Protein AF-A0A2T0HI18-F1 (afdb_monomer_lite)

Organism: Pseudomonas fluorescens (NCBI:txid294)

Radius of gyration: 14.23 Å; chains: 1; bounding box: 38×19×36 Å

Secondary structure (DSSP, 8-state):
-EEEE----TT--HHHHHHHHHHHHHHHHTSHHHHHHHHHTTEEEEEEEEEEEEETTEEEEEEEEEEEESS--

Foldseek 3Di:
DDKDWDDDAPPDDPVVVVVVVVVVCCCLPPDPNNVVNCVVQQFPDKDWDWDWDQDPRGIIIMIDMDTDGDDDD

pLDDT: mean 92.68, std 7.97, range [45.81, 97.75]

Structure (mmCIF, N/CA/C/O backbone):
data_AF-A0A2T0HI18-F1
#
_entry.id   AF-A0A2T0HI18-F1
#
loop_
_atom_site.group_PDB
_atom_site.id
_atom_site.type_symbol
_atom_site.label_atom_id
_atom_site.label_alt_id
_atom_site.label_comp_id
_atom_site.label_asym_id
_atom_site.label_entity_id
_atom_site.label_seq_id
_atom_site.pdbx_PDB_ins_code
_atom_site.Cartn_x
_atom_site.Cartn_y
_atom_site.Cartn_z
_atom_site.occupancy
_atom_site.B_iso_or_equiv
_atom_site.auth_seq_id
_atom_site.auth_comp_id
_atom_site.auth_asym_id
_atom_site.auth_atom_id
_atom_site.pdbx_PDB_model_num
ATOM 1 N N . MET A 1 1 ? -11.622 -8.334 -1.438 1.00 85.25 1 MET A N 1
ATOM 2 C CA . MET A 1 1 ? -10.145 -8.229 -1.446 1.00 85.25 1 MET A CA 1
ATOM 3 C C . MET A 1 1 ? -9.773 -6.851 -1.972 1.00 85.25 1 MET A C 1
ATOM 5 O O . MET A 1 1 ? -10.470 -6.375 -2.858 1.00 85.25 1 MET A O 1
ATOM 9 N N . LEU A 1 2 ? -8.757 -6.198 -1.403 1.00 94.56 2 LEU A N 1
ATOM 10 C CA . LEU A 1 2 ? -8.239 -4.905 -1.861 1.00 94.56 2 LEU A CA 1
ATOM 11 C C . LEU A 1 2 ? -6.892 -5.130 -2.553 1.00 94.56 2 LEU A C 1
ATOM 13 O O . LEU A 1 2 ? -5.995 -5.704 -1.943 1.00 94.56 2 LEU A O 1
ATOM 17 N N . THR A 1 3 ? -6.739 -4.644 -3.781 1.00 96.25 3 THR A N 1
ATOM 18 C CA . THR A 1 3 ? -5.461 -4.657 -4.504 1.00 96.25 3 THR A CA 1
ATOM 19 C C . THR A 1 3 ? -5.015 -3.221 -4.726 1.00 96.25 3 THR A C 1
ATOM 21 O O . THR A 1 3 ? -5.756 -2.416 -5.287 1.00 96.25 3 THR A O 1
ATOM 24 N N . LEU A 1 4 ? -3.816 -2.893 -4.254 1.00 95.25 4 LEU A N 1
ATOM 25 C CA . LEU A 1 4 ? -3.206 -1.576 -4.409 1.00 95.25 4 LEU A CA 1
ATOM 26 C C . LEU A 1 4 ? -2.052 -1.681 -5.400 1.00 95.25 4 LEU A C 1
ATOM 28 O O . LEU A 1 4 ? -1.210 -2.566 -5.273 1.00 95.25 4 LEU A O 1
ATOM 32 N N . THR A 1 5 ? -2.012 -0.764 -6.359 1.00 91.44 5 THR A N 1
ATOM 33 C CA . THR A 1 5 ? -0.890 -0.590 -7.283 1.00 91.44 5 THR A CA 1
ATOM 34 C C . THR A 1 5 ? -0.364 0.831 -7.142 1.00 91.44 5 THR A C 1
ATOM 36 O O . THR A 1 5 ? -1.125 1.738 -6.791 1.00 91.44 5 THR A O 1
ATOM 39 N N . VAL A 1 6 ? 0.932 1.018 -7.368 1.00 87.44 6 VAL A N 1
ATOM 40 C CA . VAL A 1 6 ? 1.573 2.333 -7.303 1.00 87.44 6 VAL A CA 1
ATOM 41 C C . VAL A 1 6 ? 2.131 2.653 -8.685 1.00 87.44 6 VAL A C 1
ATOM 43 O O . VAL A 1 6 ? 2.844 1.813 -9.238 1.00 87.44 6 VAL A O 1
ATOM 46 N N . PRO A 1 7 ? 1.805 3.822 -9.265 1.00 88.94 7 PRO A N 1
ATOM 47 C CA . PRO A 1 7 ? 2.430 4.242 -10.509 1.00 88.94 7 PRO A CA 1
ATOM 48 C C . PRO A 1 7 ? 3.931 4.456 -10.284 1.00 88.94 7 PRO A C 1
ATOM 50 O O . PRO A 1 7 ? 4.329 4.988 -9.249 1.00 88.94 7 PRO A O 1
ATOM 53 N N . HIS A 1 8 ? 4.743 4.069 -11.261 1.00 90.31 8 HIS A N 1
ATOM 54 C CA . HIS A 1 8 ? 6.1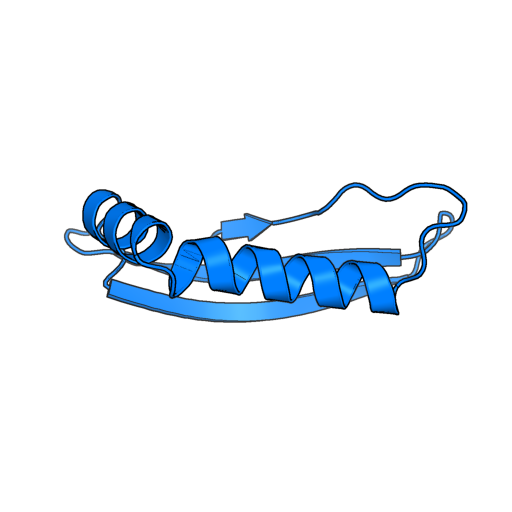75 4.354 -11.299 1.00 90.31 8 HIS A CA 1
ATOM 55 C C . HIS A 1 8 ? 6.563 4.810 -12.713 1.00 90.31 8 HIS A C 1
ATOM 57 O O . HIS A 1 8 ? 5.830 4.566 -13.679 1.00 90.31 8 HIS A O 1
ATOM 63 N N . GLY A 1 9 ? 7.688 5.503 -12.829 1.00 88.88 9 GLY A N 1
ATOM 64 C CA . GLY A 1 9 ? 8.214 6.050 -14.073 1.00 88.88 9 GLY A CA 1
ATOM 65 C C . GLY A 1 9 ? 9.601 5.524 -14.432 1.00 88.88 9 GLY A C 1
ATOM 66 O O . GLY A 1 9 ? 10.189 4.679 -13.754 1.00 88.88 9 GLY A O 1
ATOM 67 N N . LEU A 1 10 ? 10.130 6.057 -15.534 1.00 89.06 10 LEU A N 1
ATOM 68 C CA . LEU A 1 10 ? 11.525 5.870 -15.928 1.00 89.06 10 LEU A CA 1
ATOM 69 C C . LEU A 1 10 ? 12.446 6.480 -14.865 1.00 89.06 10 LEU A C 1
ATOM 71 O O . LEU A 1 10 ? 12.333 7.663 -14.557 1.00 89.06 10 LEU A O 1
ATOM 75 N N . GLY A 1 11 ? 13.375 5.676 -14.348 1.00 87.44 11 GLY A N 1
ATOM 76 C CA . GLY A 1 11 ? 14.343 6.095 -13.331 1.00 87.44 11 GLY A CA 1
ATOM 77 C C . GLY A 1 11 ? 13.941 5.781 -11.889 1.00 87.44 11 GLY A C 1
ATOM 78 O O . GLY A 1 11 ? 14.789 5.913 -11.011 1.00 87.44 11 GLY A O 1
ATOM 79 N N . ASP A 1 12 ? 12.712 5.317 -11.642 1.00 92.06 12 ASP A N 1
ATOM 80 C CA . ASP A 1 12 ? 12.331 4.816 -10.320 1.00 92.06 12 ASP A CA 1
ATOM 81 C C . ASP A 1 12 ? 13.016 3.476 -10.036 1.00 92.06 12 ASP A C 1
ATOM 83 O O . ASP A 1 12 ? 13.015 2.560 -10.866 1.00 92.06 12 ASP A O 1
ATOM 87 N N . ASP A 1 13 ? 13.575 3.342 -8.836 1.00 92.88 13 ASP A N 1
ATOM 88 C CA . ASP A 1 13 ? 14.171 2.100 -8.371 1.00 92.88 13 ASP A CA 1
ATOM 89 C C . ASP A 1 13 ? 13.170 1.275 -7.545 1.00 92.88 13 ASP A C 1
ATOM 91 O O . ASP A 1 13 ? 12.385 1.796 -6.745 1.00 92.88 13 ASP A O 1
ATOM 95 N N . LEU A 1 14 ? 13.193 -0.048 -7.734 1.00 93.75 14 LEU A N 1
ATOM 96 C CA . LEU A 1 14 ? 12.258 -0.950 -7.061 1.00 93.75 14 LEU A CA 1
ATOM 97 C C . LEU A 1 14 ? 12.403 -0.881 -5.534 1.00 93.75 14 LEU A C 1
ATOM 99 O O . LEU A 1 14 ? 11.396 -0.872 -4.829 1.00 93.75 14 LEU A O 1
ATOM 103 N N . SER A 1 15 ? 13.629 -0.824 -5.008 1.00 95.06 15 SER A N 1
ATOM 104 C CA . SER A 1 15 ? 13.881 -0.778 -3.560 1.00 95.06 15 SER A CA 1
ATOM 105 C C . SER A 1 15 ? 13.217 0.425 -2.894 1.00 95.06 15 SER A C 1
ATOM 107 O O . SER A 1 15 ? 12.457 0.254 -1.938 1.00 95.06 15 SER A O 1
ATOM 109 N N . GLY A 1 16 ? 13.436 1.622 -3.432 1.00 95.12 16 GLY A N 1
ATOM 110 C CA . GLY A 1 16 ? 12.851 2.866 -2.963 1.00 95.12 16 GLY A CA 1
ATOM 111 C C . GLY A 1 16 ? 11.331 2.836 -3.054 1.00 95.12 16 GLY A C 1
ATOM 112 O O . GLY A 1 16 ? 10.645 3.233 -2.108 1.00 95.12 16 GLY A O 1
ATOM 113 N N . LEU A 1 17 ? 10.777 2.280 -4.134 1.00 94.81 17 LEU A N 1
ATOM 114 C CA . LEU A 1 17 ? 9.331 2.121 -4.263 1.00 94.81 17 LEU A CA 1
ATOM 115 C C . LEU A 1 17 ? 8.751 1.173 -3.197 1.00 94.81 17 LEU A C 1
ATOM 117 O O . LEU A 1 17 ? 7.722 1.480 -2.588 1.00 94.81 17 LEU A O 1
ATOM 121 N N . LEU A 1 18 ? 9.415 0.050 -2.908 1.00 95.62 18 LEU A N 1
ATOM 122 C CA . LEU A 1 18 ? 8.988 -0.881 -1.857 1.00 95.62 18 LEU A CA 1
ATOM 123 C C . LEU A 1 18 ? 9.055 -0.246 -0.460 1.00 95.62 18 LEU A C 1
ATOM 125 O O . LEU A 1 18 ? 8.140 -0.434 0.351 1.00 95.62 18 LEU A O 1
ATOM 129 N N . GLU A 1 19 ? 10.086 0.553 -0.179 1.00 96.56 19 GLU A N 1
ATOM 130 C CA . GLU A 1 19 ? 10.178 1.329 1.063 1.00 96.56 19 GLU A CA 1
ATOM 131 C C . GLU A 1 19 ? 9.017 2.320 1.207 1.00 96.56 19 GLU A C 1
ATOM 133 O O . GLU A 1 19 ? 8.393 2.411 2.274 1.00 96.56 19 GLU A O 1
ATOM 138 N N . GLN A 1 20 ? 8.671 3.024 0.127 1.00 95.00 20 GLN A N 1
ATOM 139 C CA . GLN A 1 20 ? 7.541 3.950 0.103 1.00 95.00 20 GLN A CA 1
ATOM 140 C C . GLN A 1 20 ? 6.206 3.229 0.324 1.00 95.00 20 GLN A C 1
ATOM 142 O O . GLN A 1 20 ? 5.408 3.682 1.151 1.00 95.00 20 GLN A O 1
ATOM 147 N N . ILE A 1 21 ? 5.984 2.077 -0.320 1.00 95.56 21 ILE A N 1
ATOM 148 C CA . ILE A 1 21 ? 4.797 1.232 -0.103 1.00 95.56 21 ILE A CA 1
ATOM 149 C C . ILE A 1 21 ? 4.695 0.819 1.370 1.00 95.56 21 ILE A C 1
ATOM 151 O O . ILE A 1 21 ? 3.631 0.940 1.986 1.00 95.56 21 ILE A O 1
ATOM 155 N N .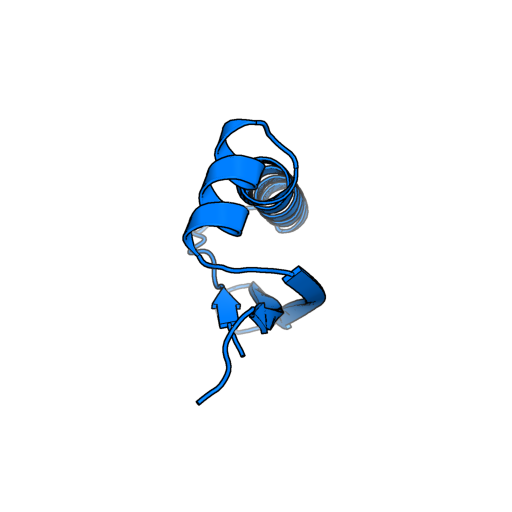 HIS A 1 22 ? 5.796 0.375 1.980 1.00 95.00 22 HIS A N 1
ATOM 156 C CA . HIS A 1 22 ? 5.823 -0.001 3.395 1.00 95.00 22 HIS A CA 1
ATOM 157 C C . HIS A 1 22 ? 5.531 1.177 4.326 1.00 95.00 22 HIS A C 1
ATOM 159 O O . HIS A 1 22 ? 4.758 1.038 5.284 1.00 95.00 22 HIS A O 1
ATOM 165 N N . LYS A 1 23 ? 6.094 2.351 4.035 1.00 96.38 23 LYS A N 1
ATOM 166 C CA . LYS A 1 23 ? 5.838 3.580 4.792 1.00 96.38 23 LYS A CA 1
ATOM 167 C C . LYS A 1 23 ? 4.377 4.026 4.668 1.00 96.38 23 LYS A C 1
ATOM 169 O O . LYS A 1 23 ? 3.759 4.338 5.688 1.00 96.38 23 LYS A O 1
ATOM 174 N N . ALA A 1 24 ? 3.810 3.998 3.462 1.00 95.75 24 ALA A N 1
ATOM 175 C CA . ALA A 1 24 ? 2.410 4.328 3.192 1.00 95.75 24 ALA A CA 1
ATOM 176 C C . ALA A 1 24 ? 1.443 3.342 3.870 1.00 95.75 24 ALA A C 1
ATOM 178 O O . ALA A 1 24 ? 0.451 3.738 4.491 1.00 95.75 24 ALA A O 1
ATOM 179 N N . TRP A 1 25 ? 1.764 2.047 3.852 1.00 96.25 25 TRP A N 1
ATOM 180 C CA . TRP A 1 25 ? 1.001 1.054 4.601 1.00 96.25 25 TRP A CA 1
ATOM 181 C C . TRP A 1 25 ? 1.044 1.345 6.104 1.00 96.25 25 TRP A C 1
ATOM 183 O O . TRP A 1 25 ? 0.011 1.369 6.775 1.00 96.25 25 TRP A O 1
ATOM 193 N N . ARG A 1 26 ? 2.228 1.618 6.664 1.00 96.06 26 ARG A N 1
ATOM 194 C CA . ARG A 1 26 ? 2.383 1.929 8.093 1.00 96.06 26 ARG A CA 1
ATOM 195 C C . ARG A 1 26 ? 1.608 3.186 8.492 1.00 96.06 26 ARG A C 1
ATOM 197 O O . ARG A 1 26 ? 0.973 3.183 9.554 1.00 96.06 26 ARG A O 1
ATOM 204 N N . SER A 1 27 ? 1.632 4.234 7.667 1.00 96.69 27 SER A N 1
ATOM 205 C CA . SER A 1 27 ? 0.934 5.496 7.939 1.00 96.69 27 SER A CA 1
ATOM 206 C C . SER A 1 27 ? -0.587 5.322 7.937 1.00 96.69 27 SER A C 1
ATOM 208 O O . SER A 1 27 ? -1.257 5.874 8.809 1.00 96.69 27 SER A O 1
ATOM 210 N N . THR A 1 28 ? -1.128 4.486 7.053 1.00 95.19 28 THR A N 1
ATOM 211 C CA . THR A 1 28 ? -2.573 4.212 6.960 1.00 95.19 28 THR A CA 1
ATOM 212 C C . THR A 1 28 ? -3.059 3.136 7.936 1.00 95.19 28 THR A C 1
ATOM 214 O O . THR A 1 28 ? -4.252 3.074 8.226 1.00 95.19 28 THR A O 1
ATOM 217 N N . SER A 1 29 ? -2.160 2.330 8.518 1.00 94.94 29 SER A N 1
ATOM 218 C CA . SER A 1 29 ? -2.542 1.213 9.400 1.00 94.94 29 SER A CA 1
ATOM 219 C C . SER A 1 29 ? -2.212 1.380 10.885 1.00 94.94 29 SER A C 1
ATOM 221 O O . SER A 1 29 ? -3.006 0.954 11.731 1.00 94.94 29 SER A O 1
ATOM 223 N N . THR A 1 30 ? -1.068 1.985 11.221 1.00 95.19 30 THR A N 1
ATOM 224 C CA . THR A 1 30 ? -0.540 2.023 12.602 1.00 95.19 30 THR A CA 1
ATOM 225 C C . THR A 1 30 ? -0.482 3.419 13.214 1.00 95.19 30 THR A C 1
ATOM 227 O O . THR A 1 30 ? -0.489 3.541 14.443 1.00 95.19 30 THR A O 1
ATOM 230 N N . SER A 1 31 ? -0.446 4.473 12.392 1.00 97.44 31 SER A N 1
ATOM 231 C CA . SER A 1 31 ? -0.447 5.852 12.891 1.00 97.44 31 SER A CA 1
ATOM 232 C C . SER A 1 31 ? -1.764 6.186 13.603 1.00 97.44 31 SER A C 1
ATOM 234 O O . SER A 1 31 ? -2.758 5.470 13.469 1.00 97.44 31 SER A O 1
ATOM 236 N N . ARG A 1 32 ? -1.813 7.298 14.346 1.00 97.75 32 ARG A N 1
ATOM 237 C CA . ARG A 1 32 ? -3.059 7.760 14.987 1.00 97.75 32 ARG A CA 1
ATOM 238 C C . ARG A 1 32 ? -4.171 7.996 13.957 1.00 97.75 32 ARG A C 1
ATOM 240 O O . ARG A 1 32 ? -5.292 7.532 14.156 1.00 97.75 32 ARG A O 1
ATOM 247 N N . ALA A 1 33 ? -3.846 8.672 12.854 1.00 97.44 33 ALA A N 1
ATOM 248 C CA . ALA A 1 33 ? -4.780 8.921 11.758 1.00 97.44 33 ALA A CA 1
ATOM 249 C C . ALA A 1 33 ? -5.190 7.614 11.063 1.00 97.44 33 ALA A C 1
ATOM 251 O O . ALA A 1 33 ? -6.377 7.379 10.857 1.00 97.44 33 ALA A O 1
ATOM 252 N N . GLY A 1 34 ? -4.233 6.720 10.804 1.00 97.06 34 GLY A N 1
ATOM 253 C CA . GLY A 1 34 ? -4.483 5.411 10.199 1.00 97.06 34 GLY A CA 1
ATOM 254 C C . GLY A 1 34 ? -5.375 4.511 11.057 1.00 97.06 34 GLY A C 1
AT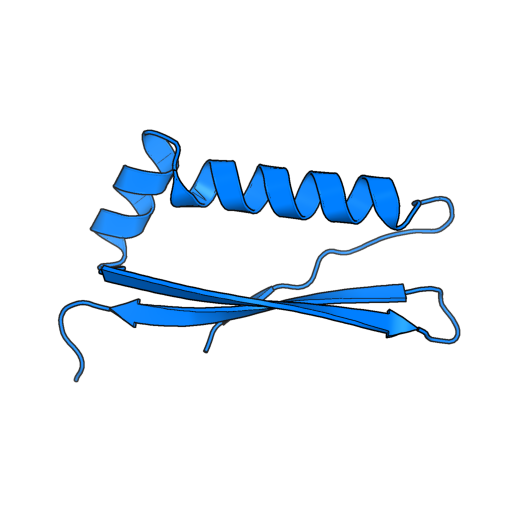OM 255 O O . GLY A 1 34 ? -6.340 3.932 10.571 1.00 97.06 34 GLY A O 1
ATOM 256 N N . LYS A 1 35 ? -5.139 4.458 12.372 1.00 96.62 35 LYS A N 1
ATOM 257 C CA . LYS A 1 35 ? -6.010 3.749 13.323 1.00 96.62 35 LYS A CA 1
ATOM 258 C C . LYS A 1 35 ? -7.428 4.328 13.335 1.00 96.62 35 LYS A C 1
ATOM 260 O O . LYS A 1 35 ? -8.388 3.559 13.355 1.00 96.62 35 LYS A O 1
ATOM 265 N N . LYS A 1 36 ? -7.573 5.660 13.287 1.00 97.19 36 LYS A N 1
ATOM 266 C CA . LYS A 1 36 ? -8.885 6.325 13.183 1.00 97.19 36 LYS A CA 1
ATOM 267 C C . LYS A 1 36 ? -9.590 5.957 11.874 1.00 97.19 36 LYS A C 1
ATOM 269 O O . LYS A 1 36 ? -10.762 5.597 11.920 1.00 97.19 36 LYS A O 1
ATOM 274 N N . LEU A 1 37 ? -8.874 5.980 10.749 1.00 95.12 37 LEU A N 1
ATOM 275 C CA . LEU A 1 37 ? -9.385 5.570 9.438 1.00 95.12 37 LEU A CA 1
ATOM 276 C C . LEU A 1 37 ? -9.836 4.106 9.444 1.00 95.12 37 LEU A C 1
ATOM 278 O O . LEU A 1 37 ? -10.962 3.809 9.068 1.00 95.12 37 LEU A O 1
ATOM 282 N N . ARG A 1 38 ? -9.002 3.187 9.940 1.00 94.88 38 ARG A N 1
ATOM 283 C CA . ARG A 1 38 ? -9.347 1.761 10.036 1.00 94.88 38 ARG A CA 1
ATOM 284 C C . ARG A 1 38 ? -10.568 1.516 10.915 1.00 94.88 38 ARG A C 1
ATOM 286 O O . ARG A 1 38 ? -11.403 0.699 10.548 1.00 94.88 38 ARG A O 1
ATOM 293 N N . LYS A 1 39 ? -10.699 2.239 12.033 1.00 94.81 39 LYS A N 1
ATOM 294 C CA . LYS A 1 39 ? -11.895 2.173 12.885 1.00 94.81 39 LYS A CA 1
ATOM 295 C C . LYS A 1 39 ? -13.138 2.677 12.148 1.00 94.81 39 LYS A C 1
ATOM 297 O O . LYS A 1 39 ? -14.166 2.017 12.221 1.00 94.81 39 LYS A O 1
ATOM 302 N N . LEU A 1 40 ? -13.034 3.805 11.439 1.00 94.44 40 LEU A N 1
ATOM 303 C CA . LEU A 1 40 ? -14.126 4.370 10.637 1.00 94.44 40 LEU A CA 1
ATOM 304 C C . LEU A 1 40 ? -14.590 3.399 9.543 1.00 94.44 40 LEU A C 1
ATOM 306 O O . LEU A 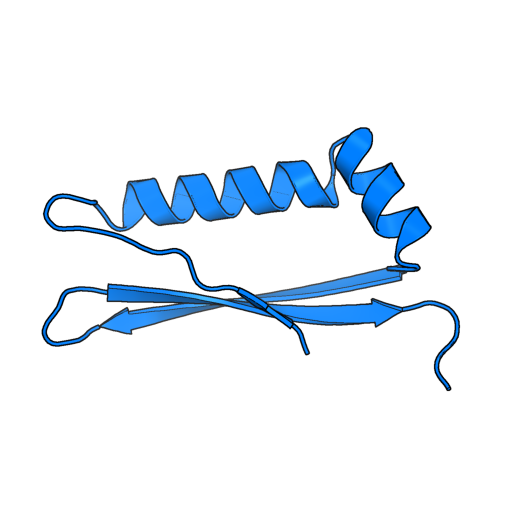1 40 ? -15.784 3.221 9.352 1.00 94.44 40 LEU A O 1
ATOM 310 N N . LEU A 1 41 ? -13.644 2.740 8.874 1.00 93.31 41 LEU A N 1
ATOM 311 C CA . LEU A 1 41 ? -13.903 1.739 7.836 1.00 93.31 41 LEU A CA 1
ATOM 312 C C . LEU A 1 41 ? -14.296 0.358 8.396 1.00 93.31 4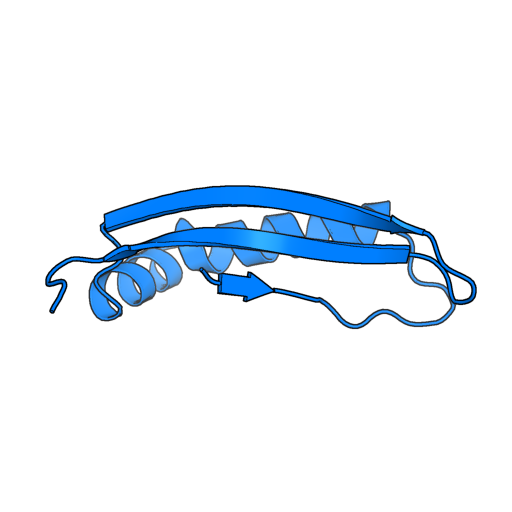1 LEU A C 1
ATOM 314 O O . LEU A 1 41 ? -14.458 -0.585 7.629 1.00 93.31 41 LEU A O 1
ATOM 318 N N . GLY A 1 42 ? -14.385 0.195 9.720 1.00 95.06 42 GLY A N 1
ATOM 319 C CA . GLY A 1 42 ? -14.730 -1.082 10.349 1.00 95.06 42 GLY A CA 1
ATOM 320 C C . GLY A 1 42 ? -13.666 -2.180 10.215 1.00 95.06 42 GLY A C 1
ATOM 321 O O . GLY A 1 42 ? -13.972 -3.344 10.455 1.00 95.06 42 GLY A O 1
ATOM 322 N N . VAL A 1 43 ? -12.417 -1.859 9.864 1.00 95.31 43 VAL A N 1
ATOM 323 C CA . VAL A 1 43 ? -11.344 -2.846 9.655 1.00 95.31 43 VAL A CA 1
ATOM 324 C C . VAL A 1 43 ? -10.907 -3.464 10.988 1.00 95.31 43 VAL A C 1
ATOM 326 O O . VAL A 1 43 ? -10.208 -2.836 11.786 1.00 95.31 43 VAL A O 1
ATOM 329 N N . ARG A 1 44 ? -11.256 -4.734 11.202 1.00 95.12 44 ARG A N 1
ATOM 330 C CA . ARG A 1 44 ? -10.838 -5.560 12.346 1.00 95.12 44 ARG A CA 1
ATOM 331 C C . ARG A 1 44 ? -9.430 -6.112 12.186 1.00 95.12 44 ARG A C 1
ATOM 333 O O . ARG A 1 44 ? -8.659 -6.122 13.140 1.00 95.12 44 ARG A O 1
ATOM 340 N N . GLY A 1 45 ? -9.079 -6.529 10.977 1.00 94.81 45 GLY A N 1
ATOM 341 C CA . GLY A 1 45 ? -7.811 -7.194 10.701 1.00 94.81 45 GLY A CA 1
ATOM 342 C C . GLY A 1 45 ? -7.462 -7.142 9.225 1.00 94.81 45 GLY A C 1
ATOM 343 O O . GLY A 1 45 ? -8.313 -6.835 8.389 1.00 94.81 45 GLY A O 1
ATOM 344 N N . THR A 1 46 ? -6.198 -7.415 8.918 1.00 96.75 46 THR A N 1
ATOM 345 C CA . THR A 1 46 ? -5.710 -7.482 7.540 1.00 96.75 46 THR A CA 1
ATOM 346 C C . THR A 1 46 ? -4.632 -8.545 7.402 1.00 96.75 46 THR A C 1
ATOM 348 O O . THR A 1 46 ? -3.742 -8.601 8.250 1.00 96.75 46 THR A O 1
ATOM 351 N N . ILE A 1 47 ? -4.656 -9.302 6.308 1.00 97.25 47 ILE A N 1
ATOM 352 C CA . ILE A 1 47 ? -3.520 -10.107 5.833 1.00 97.25 47 ILE A CA 1
ATOM 353 C C . ILE A 1 47 ? -3.093 -9.503 4.498 1.00 97.25 47 ILE A C 1
ATOM 355 O O . ILE A 1 47 ? -3.958 -9.178 3.686 1.00 97.25 47 ILE A O 1
ATOM 359 N N . ARG A 1 48 ? -1.789 -9.307 4.283 1.00 96.19 48 ARG A N 1
ATOM 360 C CA . ARG A 1 48 ? -1.270 -8.687 3.057 1.00 96.19 48 ARG A CA 1
ATOM 361 C C . ARG A 1 48 ? -0.155 -9.509 2.423 1.00 96.19 48 ARG A C 1
ATOM 363 O O . ARG A 1 48 ? 0.661 -10.070 3.149 1.00 96.19 48 ARG A O 1
ATOM 370 N N . ALA A 1 49 ? -0.099 -9.492 1.098 1.00 96.81 49 ALA A N 1
ATOM 371 C CA . ALA A 1 49 ? 0.973 -10.047 0.285 1.00 96.81 49 ALA A CA 1
ATOM 372 C C . ALA A 1 49 ? 1.488 -8.973 -0.682 1.00 96.81 49 ALA A C 1
ATOM 374 O O . ALA A 1 49 ? 0.695 -8.247 -1.281 1.00 96.81 49 ALA A O 1
ATOM 375 N N . LEU A 1 50 ? 2.811 -8.861 -0.794 1.00 96.38 50 LEU A N 1
ATOM 376 C CA . LEU A 1 50 ? 3.479 -8.030 -1.790 1.00 96.38 50 LEU A CA 1
ATOM 377 C C . LEU A 1 50 ? 3.866 -8.929 -2.966 1.00 96.38 50 LEU A C 1
ATOM 379 O O . LEU A 1 50 ? 4.593 -9.901 -2.778 1.00 96.38 50 LEU A O 1
ATOM 383 N N . GLU A 1 51 ? 3.388 -8.588 -4.151 1.00 95.50 51 GLU A N 1
ATOM 384 C CA . GLU A 1 51 ? 3.750 -9.217 -5.418 1.00 95.50 51 GLU A CA 1
ATOM 385 C C . GLU A 1 51 ? 4.548 -8.209 -6.243 1.00 95.50 51 GLU A C 1
ATOM 387 O O . GLU A 1 51 ? 4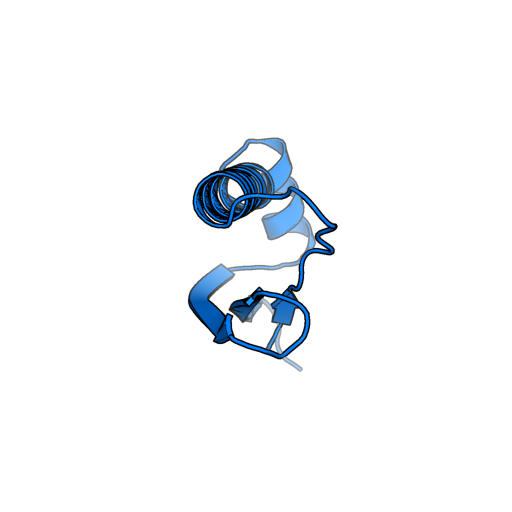.212 -7.026 -6.258 1.00 95.50 51 GLU A O 1
ATOM 392 N N . VAL A 1 52 ? 5.600 -8.663 -6.922 1.00 95.50 52 VAL A N 1
ATOM 393 C CA . VAL A 1 52 ? 6.346 -7.844 -7.882 1.00 95.50 52 VAL A CA 1
ATOM 394 C C . VAL A 1 52 ? 6.459 -8.624 -9.179 1.00 95.50 52 VAL A C 1
ATOM 396 O O . VAL A 1 52 ? 7.112 -9.667 -9.215 1.00 95.50 52 VAL A O 1
ATOM 399 N N . THR A 1 53 ? 5.849 -8.097 -10.237 1.00 93.62 53 THR A N 1
ATOM 400 C CA . THR A 1 53 ? 5.812 -8.756 -11.546 1.00 93.62 53 THR A CA 1
ATOM 401 C C . THR A 1 53 ? 6.709 -8.013 -12.534 1.00 93.62 53 THR A C 1
ATOM 403 O O . THR A 1 53 ? 6.475 -6.827 -12.775 1.00 93.62 53 THR A O 1
ATOM 406 N N . PRO A 1 54 ? 7.749 -8.650 -13.102 1.00 92.12 54 PRO A N 1
ATOM 407 C CA . PRO A 1 54 ? 8.568 -8.030 -14.139 1.00 92.12 54 PRO A CA 1
ATOM 408 C C . PRO A 1 54 ? 7.805 -7.961 -15.471 1.00 92.12 54 PRO A C 1
ATOM 410 O O . PRO A 1 54 ? 7.000 -8.837 -15.786 1.00 92.12 54 PRO A O 1
ATOM 413 N N . GLY A 1 55 ? 8.081 -6.938 -16.277 1.00 88.75 55 GLY A N 1
ATOM 414 C CA . GLY A 1 55 ? 7.472 -6.740 -17.591 1.00 88.75 55 GLY A CA 1
ATOM 415 C C . GLY A 1 55 ? 8.334 -5.874 -18.509 1.00 88.75 55 GLY A C 1
ATOM 416 O O . GLY A 1 55 ? 9.384 -5.372 -18.115 1.00 88.75 55 GLY A O 1
ATOM 417 N N . SER A 1 56 ? 7.880 -5.667 -19.747 1.00 90.50 56 SER A N 1
ATOM 418 C CA . SER A 1 56 ? 8.622 -4.890 -20.756 1.00 90.50 56 SER A CA 1
ATOM 419 C C . SER A 1 56 ? 8.900 -3.441 -20.342 1.00 90.50 56 SER A C 1
ATOM 421 O O . SER A 1 56 ? 9.837 -2.834 -20.846 1.00 90.50 56 SER A O 1
ATOM 423 N N . ASN A 1 57 ? 8.100 -2.901 -19.419 1.00 88.38 57 ASN A N 1
ATOM 424 C CA . ASN A 1 57 ? 8.197 -1.530 -18.923 1.00 88.38 57 ASN A CA 1
ATOM 425 C C . ASN A 1 57 ? 8.736 -1.457 -17.480 1.00 88.38 57 ASN A C 1
ATOM 427 O O . ASN A 1 57 ? 8.487 -0.479 -16.782 1.00 88.38 57 ASN A O 1
ATOM 431 N N . GLY A 1 58 ? 9.463 -2.484 -17.023 1.00 90.44 58 GLY A N 1
ATOM 432 C CA . GLY A 1 58 ? 10.063 -2.524 -15.688 1.00 90.44 58 GLY A CA 1
ATOM 433 C C . GLY A 1 58 ? 9.371 -3.519 -14.760 1.00 90.44 58 GLY A C 1
ATOM 434 O O . GLY A 1 58 ? 9.350 -4.718 -15.038 1.00 90.44 58 GLY A O 1
ATOM 435 N N . PHE A 1 59 ? 8.854 -3.044 -13.628 1.00 92.31 59 PHE A N 1
ATOM 436 C CA . PHE A 1 59 ? 8.280 -3.876 -12.569 1.00 92.31 59 PHE A CA 1
ATOM 437 C C . PHE A 1 59 ? 6.918 -3.343 -12.129 1.00 92.31 59 PHE A C 1
ATOM 439 O O . PHE A 1 59 ? 6.731 -2.149 -11.977 1.00 92.31 59 PHE A O 1
ATOM 446 N N . HIS A 1 60 ? 5.976 -4.233 -11.846 1.00 92.38 60 HIS A N 1
ATOM 447 C CA . HIS A 1 60 ? 4.630 -3.879 -11.406 1.00 92.38 60 HIS A CA 1
ATOM 448 C C . HIS A 1 60 ? 4.404 -4.423 -9.992 1.00 92.38 60 HIS A C 1
ATOM 450 O O . HIS A 1 60 ? 4.098 -5.608 -9.832 1.00 92.38 60 HIS A O 1
ATOM 456 N N . PRO A 1 61 ? 4.608 -3.603 -8.944 1.00 94.19 61 PRO A N 1
ATOM 457 C CA . PRO A 1 61 ? 4.388 -4.024 -7.577 1.00 94.19 61 PRO A CA 1
ATOM 458 C C . PRO A 1 61 ? 2.915 -3.869 -7.202 1.00 94.19 61 PRO A C 1
ATOM 460 O O . PRO A 1 61 ? 2.296 -2.815 -7.387 1.00 94.19 61 PRO A O 1
ATOM 463 N N . HIS A 1 62 ? 2.369 -4.924 -6.612 1.00 94.50 62 HIS A N 1
ATOM 464 C CA . HIS A 1 62 ? 1.008 -4.969 -6.110 1.00 94.50 62 HIS A CA 1
ATOM 465 C C . HIS A 1 62 ? 1.002 -5.354 -4.635 1.00 94.50 62 HIS A C 1
ATOM 467 O O . HIS A 1 62 ? 1.678 -6.290 -4.210 1.00 94.50 62 HIS A O 1
ATOM 473 N N . LEU A 1 63 ? 0.198 -4.644 -3.844 1.00 96.50 63 LEU A N 1
ATOM 474 C CA . LEU A 1 63 ? -0.124 -5.051 -2.484 1.00 96.50 63 LEU A CA 1
ATOM 475 C C . LEU A 1 63 ? -1.542 -5.618 -2.464 1.00 96.50 63 LEU A C 1
ATOM 477 O O . LEU A 1 63 ? -2.524 -4.876 -2.546 1.00 96.50 63 LEU A O 1
ATOM 481 N N . HIS A 1 64 ? -1.641 -6.936 -2.327 1.00 96.88 64 HIS A N 1
ATOM 482 C CA . HIS A 1 64 ? -2.906 -7.643 -2.152 1.00 96.88 64 HIS A CA 1
ATOM 483 C C . HIS A 1 64 ? -3.238 -7.723 -0.673 1.00 96.88 64 HIS A C 1
ATOM 485 O O . HIS A 1 64 ? -2.417 -8.161 0.131 1.00 96.88 64 HIS A O 1
ATOM 491 N N . VAL A 1 65 ? -4.436 -7.292 -0.297 1.00 97.50 65 VAL A N 1
ATOM 492 C CA . VAL A 1 65 ? -4.857 -7.167 1.097 1.00 97.50 65 VAL A CA 1
ATOM 493 C C . VAL A 1 65 ? -6.232 -7.796 1.286 1.00 97.50 65 VAL A C 1
ATOM 495 O O . VAL A 1 65 ? -7.243 -7.354 0.730 1.00 97.50 65 VAL A O 1
ATOM 498 N N . LEU A 1 66 ? -6.294 -8.804 2.147 1.00 97.38 66 LEU A N 1
ATOM 499 C CA . LEU A 1 66 ? -7.548 -9.280 2.715 1.00 97.38 66 LEU A CA 1
ATOM 500 C C . LEU A 1 66 ? -7.955 -8.336 3.846 1.00 97.38 66 LEU A C 1
ATOM 502 O O . LEU A 1 66 ? -7.189 -8.130 4.787 1.00 97.38 66 LEU A O 1
ATOM 506 N N . LEU A 1 67 ? -9.150 -7.755 3.744 1.00 95.50 67 LEU A N 1
ATOM 507 C CA . LEU A 1 67 ? -9.732 -6.874 4.754 1.00 95.50 67 LEU A CA 1
ATOM 508 C C . LEU A 1 67 ? -10.803 -7.645 5.526 1.00 95.50 67 LEU A C 1
ATOM 510 O O . LEU A 1 67 ? -11.783 -8.090 4.936 1.00 95.50 67 LEU A O 1
ATOM 514 N N . PHE A 1 68 ? -10.636 -7.762 6.839 1.00 95.50 68 PHE A N 1
ATOM 515 C CA . PHE A 1 68 ? -11.661 -8.305 7.728 1.00 95.50 68 PHE A CA 1
ATOM 516 C C . PHE A 1 68 ? -12.425 -7.135 8.339 1.00 95.50 68 PHE A C 1
ATOM 518 O O . PHE A 1 68 ? -11.832 -6.347 9.079 1.00 95.50 68 PHE A O 1
ATOM 525 N N . LEU A 1 69 ? -13.708 -6.994 8.011 1.00 93.69 69 LEU A N 1
ATOM 526 C CA . LEU A 1 69 ? -14.540 -5.860 8.419 1.00 93.69 69 LEU A CA 1
ATOM 527 C C . LEU A 1 69 ? -15.543 -6.268 9.510 1.00 93.69 69 LEU A C 1
ATOM 529 O O . LEU A 1 69 ? -15.928 -7.430 9.615 1.00 93.69 69 LEU A O 1
ATOM 533 N N . HIS A 1 70 ? -15.952 -5.321 10.352 1.00 87.19 70 HIS A N 1
ATOM 534 C CA . HIS A 1 70 ? -17.043 -5.506 11.306 1.00 87.19 70 HIS A CA 1
ATOM 535 C C . HIS A 1 70 ? -18.382 -5.239 10.609 1.00 87.19 70 HIS A C 1
ATOM 537 O O . HIS A 1 70 ? -18.568 -4.146 10.085 1.00 87.19 70 HIS A O 1
ATOM 543 N N . GLY A 1 71 ? -19.295 -6.215 10.632 1.00 71.44 71 GLY A N 1
ATOM 544 C CA . GLY A 1 71 ? -20.609 -6.104 9.991 1.00 71.44 71 GLY A CA 1
ATOM 545 C C . GLY A 1 71 ? -20.595 -6.528 8.525 1.00 71.44 71 GLY A C 1
ATOM 546 O O . GLY A 1 71 ? -20.869 -5.718 7.647 1.00 71.44 71 GLY A O 1
ATOM 547 N N . GLY A 1 72 ? -20.265 -7.795 8.263 1.00 57.62 72 GLY A N 1
ATOM 548 C CA . GLY A 1 72 ? -20.615 -8.382 6.973 1.00 57.62 72 GLY A CA 1
ATOM 549 C C . GLY A 1 72 ? -22.133 -8.350 6.804 1.00 57.62 72 GLY A C 1
ATOM 550 O O . GLY A 1 72 ? -22.856 -8.636 7.759 1.00 57.62 72 GLY A O 1
ATOM 551 N N . VAL A 1 73 ? -22.579 -7.957 5.611 1.00 45.81 73 VAL A N 1
ATOM 552 C CA . VAL A 1 73 ? -23.839 -8.455 5.044 1.00 45.81 73 VAL A CA 1
ATOM 553 C C . VAL A 1 73 ? -23.912 -9.976 5.145 1.00 45.81 73 VAL A C 1
ATOM 555 O O . VAL A 1 73 ? -22.836 -10.617 5.056 1.00 45.81 73 VAL A O 1
#

Sequence (73 aa):
MLTLTVPHGLGDDLSGLLEQIHKAWRSTSTSRAGKKLRKLLGVRGTIRALEVTPGSNGFHPHLHVLLFLHGGV